Protein AF-A0A438F1N1-F1 (afdb_monomer_lite)

pLDDT: mean 76.41, std 19.29, range [28.38, 96.69]

InterPro domains:
  IPR002737 MEMO1 family [PF01875] (20-111)
  IPR002737 MEMO1 family [PTHR11060] (16-110)
  IPR002737 MEMO1 family [cd07361] (16-113)

Sequence (118 aa):
MLTVEVVLMSCFILLSARKLAEELDGWLRASGLAKSPDVRGVIAPHAGYSYSGRAAAYAFGNIDPSSISRVFLLGPSHHYYTPKCALSRATVYKTPVGDLQIDLEGVPMLEALIFKIL

Radius of gyration: 14.92 Å; chains: 1; bounding box: 33×35×38 Å

Foldseek 3Di:
DAAEADPPPQPPPPDALVRVVVLLVVLLVVLVEDADCPPRYFYADHYHCVPGSNVRSVRCSRHDCPPPPDDHHADADPDDDDPAADDDPDQWDDDSNGIDGDDPVCVVVCVVPGGHHD

Secondary structure (DSSP, 8-state):
---EE----S--TT--HHHHHHHHHHHHHHH-PPPBTT----B---S-HHHHHHHHHHHHTTB-GGG-----EE---SS---SS------SEEEETTEEEEP-TTTHHHHTTS-----

Structure (mmCIF, N/CA/C/O backbone):
data_AF-A0A438F1N1-F1
#
_entry.id   AF-A0A438F1N1-F1
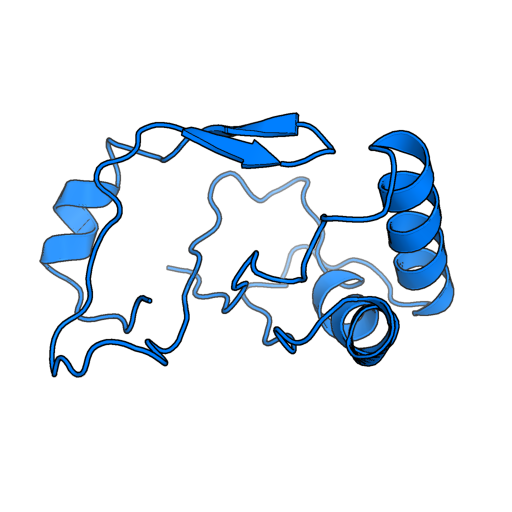#
loop_
_atom_site.group_PDB
_atom_site.id
_atom_site.type_symbol
_atom_site.label_atom_id
_atom_site.label_alt_id
_atom_site.label_comp_id
_atom_site.label_asym_id
_atom_site.label_entity_id
_atom_site.label_seq_id
_atom_site.pdbx_PDB_ins_code
_atom_site.Cartn_x
_atom_site.Cartn_y
_atom_site.Cartn_z
_atom_site.occupancy
_atom_site.B_iso_or_equiv
_atom_site.auth_seq_id
_atom_site.auth_comp_id
_atom_site.auth_asym_id
_atom_site.auth_atom_id
_atom_site.pdbx_PDB_model_num
ATOM 1 N N . MET A 1 1 ? -5.203 -6.347 13.706 1.00 38.84 1 MET A N 1
ATOM 2 C CA . MET A 1 1 ? -4.239 -5.293 14.078 1.00 38.84 1 MET A CA 1
ATOM 3 C C . MET A 1 1 ? -3.076 -5.362 13.112 1.00 38.84 1 MET A C 1
ATOM 5 O O . MET A 1 1 ? -2.227 -6.220 13.292 1.00 38.84 1 MET A O 1
ATOM 9 N N . LEU A 1 2 ? -3.124 -4.555 12.054 1.00 28.38 2 LEU A N 1
ATOM 10 C CA . LEU A 1 2 ? -2.039 -4.297 11.108 1.00 28.38 2 LEU A CA 1
ATOM 11 C C . LEU A 1 2 ? -2.281 -2.931 10.506 1.00 28.38 2 LEU A C 1
ATOM 13 O O . LEU A 1 2 ? -3.415 -2.620 10.169 1.00 28.38 2 LEU A O 1
ATOM 17 N N . THR A 1 3 ? -1.235 -2.139 10.395 1.00 33.16 3 THR A N 1
ATOM 18 C CA . THR A 1 3 ? -1.322 -0.738 10.022 1.00 33.16 3 THR A CA 1
ATOM 19 C C . THR A 1 3 ? -0.377 -0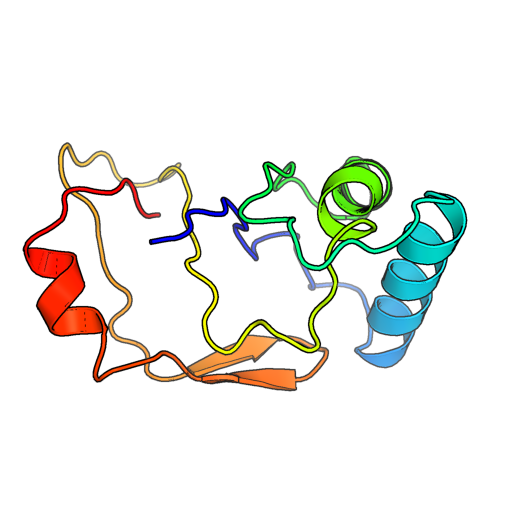.538 8.853 1.00 33.16 3 THR A C 1
ATOM 21 O O . THR A 1 3 ? 0.808 -0.841 8.986 1.00 33.16 3 THR A O 1
ATOM 24 N N . VAL A 1 4 ? -0.890 -0.087 7.708 1.00 33.09 4 VAL A N 1
ATOM 25 C CA . VAL A 1 4 ? -0.073 0.202 6.527 1.00 33.09 4 VAL A CA 1
ATOM 26 C C . VAL A 1 4 ? -0.469 1.570 6.002 1.00 33.09 4 VAL A C 1
ATOM 28 O O . VAL A 1 4 ? -1.632 1.811 5.686 1.00 33.09 4 VAL A O 1
ATOM 31 N N . GLU A 1 5 ? 0.495 2.480 5.907 1.00 30.11 5 GLU A N 1
ATOM 32 C CA . GLU A 1 5 ? 0.297 3.673 5.095 1.00 30.11 5 GLU A CA 1
ATOM 33 C C . GLU A 1 5 ? 0.354 3.269 3.618 1.00 30.11 5 GLU A C 1
ATOM 35 O O . GLU A 1 5 ? 1.430 2.989 3.092 1.00 30.11 5 GLU A O 1
ATOM 40 N N . VAL A 1 6 ? -0.795 3.216 2.937 1.00 37.56 6 VAL A N 1
ATOM 41 C CA . VAL A 1 6 ? -0.826 3.217 1.466 1.00 37.56 6 VAL A CA 1
ATOM 42 C C . VAL A 1 6 ? -1.816 4.271 1.012 1.00 37.56 6 VAL A C 1
ATOM 44 O O . VAL A 1 6 ? -2.954 3.988 0.675 1.00 37.56 6 VAL A O 1
ATOM 47 N N . VAL A 1 7 ? -1.400 5.529 0.968 1.00 38.66 7 VAL A N 1
ATOM 48 C CA . VAL A 1 7 ? -2.212 6.522 0.266 1.00 38.66 7 VAL A CA 1
ATOM 49 C C . VAL A 1 7 ? -2.132 6.204 -1.227 1.00 38.66 7 VAL A C 1
ATOM 51 O O . VAL A 1 7 ? -1.152 6.516 -1.903 1.00 38.66 7 VAL A O 1
ATOM 54 N N . LEU A 1 8 ? -3.181 5.560 -1.739 1.00 37.84 8 LEU A N 1
ATOM 55 C CA . LEU A 1 8 ? -3.510 5.446 -3.159 1.00 37.84 8 LEU A CA 1
ATOM 56 C C . LEU A 1 8 ? -3.863 6.842 -3.704 1.00 37.84 8 LEU A C 1
ATOM 58 O O . LEU A 1 8 ? -4.997 7.127 -4.066 1.00 37.84 8 LEU A O 1
ATOM 62 N N . MET A 1 9 ? -2.881 7.740 -3.740 1.00 41.38 9 MET A N 1
ATOM 63 C CA . MET A 1 9 ? -2.946 8.982 -4.511 1.00 41.38 9 MET A CA 1
ATOM 64 C C . MET A 1 9 ? -1.667 9.172 -5.334 1.00 41.38 9 MET A C 1
ATOM 66 O O . MET A 1 9 ? -1.259 10.286 -5.656 1.00 41.38 9 MET A O 1
ATOM 70 N N . SER A 1 10 ? -1.032 8.072 -5.740 1.00 47.94 10 SER A N 1
ATOM 71 C CA . SER A 1 10 ? -0.130 8.108 -6.884 1.00 47.94 10 SER A CA 1
ATOM 72 C C . SER A 1 10 ? -0.995 8.330 -8.124 1.00 47.94 10 SER A C 1
ATOM 74 O O . SER A 1 10 ? -1.651 7.415 -8.604 1.00 47.94 10 SER A O 1
ATOM 76 N N . CYS A 1 11 ? -1.050 9.582 -8.580 1.00 42.47 11 CYS A N 1
ATOM 77 C CA . CYS A 1 11 ? -1.733 10.057 -9.782 1.00 42.47 11 CYS A CA 1
ATOM 78 C C . CYS A 1 11 ? -1.768 8.996 -10.909 1.00 42.47 11 CYS A C 1
ATOM 80 O O . CYS A 1 11 ? -0.799 8.823 -11.644 1.00 42.47 11 CYS A O 1
ATOM 82 N N . PHE A 1 12 ? -2.900 8.295 -11.050 1.00 51.44 12 PHE A N 1
ATOM 83 C CA . PHE A 1 12 ? -3.146 7.283 -12.090 1.00 51.44 12 PHE A CA 1
ATOM 84 C C . PHE A 1 12 ? -3.316 7.878 -13.497 1.00 51.44 12 PHE A C 1
ATOM 86 O O . PHE A 1 12 ? -3.511 7.147 -14.464 1.00 51.44 12 PHE A O 1
ATOM 93 N N . ILE A 1 13 ? -3.290 9.208 -13.614 1.00 50.03 13 ILE A N 1
ATOM 94 C CA . ILE A 1 13 ? -4.016 9.968 -14.642 1.00 50.03 13 ILE A CA 1
ATOM 95 C C . ILE A 1 13 ? -3.504 9.728 -16.077 1.00 50.03 13 ILE A C 1
ATOM 97 O O . ILE A 1 13 ? -4.187 10.092 -17.027 1.00 50.03 13 ILE A O 1
ATOM 101 N N . LEU A 1 14 ? -2.357 9.070 -16.277 1.00 50.50 14 LEU A N 1
ATOM 102 C CA . LEU A 1 14 ? -1.751 8.922 -17.609 1.00 50.50 14 LEU A CA 1
ATOM 103 C C . LEU A 1 14 ? -1.516 7.479 -18.079 1.00 50.50 14 LEU A C 1
ATOM 105 O O . LEU A 1 14 ? -0.970 7.291 -19.167 1.00 50.50 14 LEU A O 1
ATOM 109 N N . LEU A 1 15 ? -1.893 6.456 -17.306 1.00 59.44 15 LEU A N 1
ATOM 110 C CA . LEU A 1 15 ? -1.559 5.065 -17.636 1.00 59.44 15 LEU A CA 1
ATOM 111 C C . LEU A 1 15 ? -2.810 4.195 -17.753 1.00 59.44 15 LEU A C 1
ATOM 113 O O . LEU A 1 15 ? -3.701 4.233 -16.909 1.00 59.44 15 LEU A O 1
ATOM 117 N N . SER A 1 16 ? -2.862 3.378 -18.808 1.00 83.12 16 SER A N 1
ATOM 118 C CA . SER A 1 16 ? -3.873 2.330 -18.926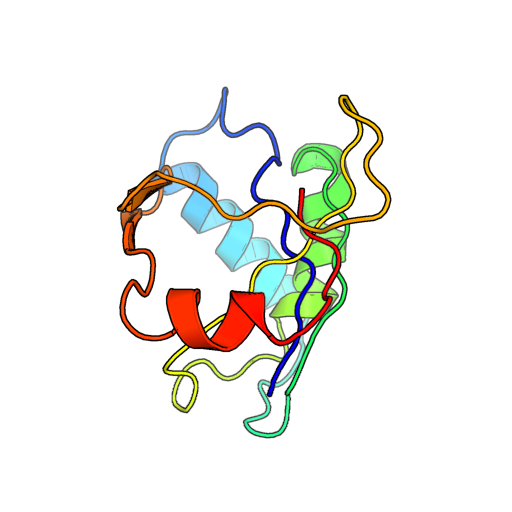 1.00 83.12 16 SER A CA 1
ATOM 119 C C . SER A 1 16 ? -3.683 1.289 -17.820 1.00 83.12 16 SER A C 1
ATOM 121 O O . SER A 1 16 ? -2.559 1.039 -17.383 1.00 83.12 16 SER A O 1
ATOM 123 N N . ALA A 1 17 ? -4.776 0.638 -17.412 1.00 84.69 17 ALA A N 1
ATOM 124 C CA . ALA A 1 17 ? -4.780 -0.450 -16.428 1.00 84.69 17 ALA A CA 1
ATOM 125 C C . ALA A 1 17 ? -3.658 -1.474 -16.660 1.00 84.69 17 ALA A C 1
ATOM 127 O O . ALA A 1 17 ? -2.916 -1.833 -15.750 1.00 84.69 17 ALA A O 1
ATOM 128 N N . ARG A 1 18 ? -3.504 -1.890 -17.922 1.00 88.75 18 ARG A N 1
ATOM 129 C CA . ARG A 1 18 ? -2.486 -2.845 -18.356 1.00 88.75 18 ARG A CA 1
ATOM 130 C C . ARG A 1 18 ? -1.069 -2.324 -18.138 1.00 88.75 18 ARG A C 1
ATOM 132 O O . ARG A 1 18 ? -0.253 -3.030 -17.561 1.00 88.75 18 ARG A O 1
ATOM 139 N N . LYS A 1 19 ? -0.782 -1.101 -18.590 1.00 89.00 19 LYS A N 1
ATOM 140 C CA . LYS A 1 19 ? 0.560 -0.522 -18.470 1.00 89.00 19 LYS A CA 1
ATOM 141 C C . LYS A 1 19 ? 0.945 -0.331 -17.005 1.00 89.00 19 LYS A C 1
ATOM 143 O O . LYS A 1 19 ? 2.074 -0.615 -16.628 1.00 89.00 19 LYS A O 1
ATOM 148 N N . LEU A 1 20 ? -0.010 0.100 -16.182 1.00 87.50 20 LEU A N 1
ATOM 149 C CA . LEU A 1 20 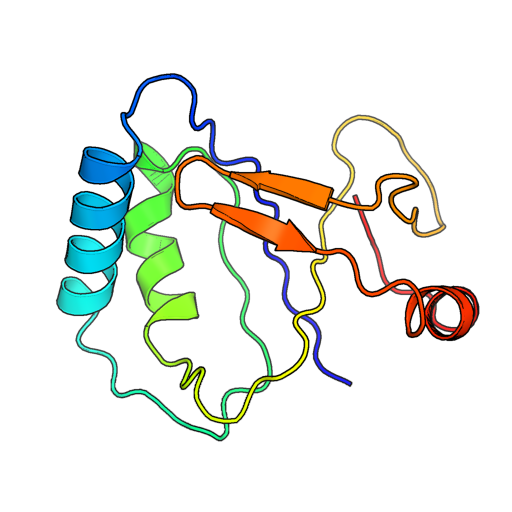? 0.199 0.206 -14.746 1.00 87.50 20 LEU A CA 1
ATOM 150 C C . LEU A 1 20 ? 0.536 -1.157 -14.123 1.00 87.50 20 LEU A C 1
ATOM 152 O O . LEU A 1 20 ? 1.504 -1.251 -13.377 1.00 87.50 20 LEU A O 1
ATOM 156 N N . ALA A 1 21 ? -0.224 -2.209 -14.441 1.00 89.69 21 ALA A N 1
ATOM 157 C CA . ALA A 1 21 ? 0.055 -3.553 -13.934 1.00 89.69 21 ALA A CA 1
ATOM 158 C C . ALA A 1 21 ? 1.456 -4.042 -14.348 1.00 89.69 21 ALA A C 1
ATOM 160 O O . ALA A 1 21 ? 2.206 -4.528 -13.507 1.00 89.69 21 ALA A O 1
ATOM 161 N N . GLU A 1 22 ? 1.839 -3.839 -15.614 1.00 92.44 22 GLU A N 1
ATOM 162 C CA . GLU A 1 22 ? 3.167 -4.194 -16.134 1.00 92.44 22 GLU A CA 1
ATOM 163 C C . GLU A 1 22 ? 4.303 -3.455 -15.397 1.00 92.44 22 GLU A C 1
ATOM 165 O O . GLU A 1 22 ? 5.323 -4.066 -15.061 1.00 92.44 22 GLU A O 1
ATOM 170 N N . GLU A 1 23 ? 4.131 -2.159 -15.110 1.00 92.50 23 GLU A N 1
ATOM 171 C CA . GLU A 1 23 ? 5.102 -1.353 -14.359 1.00 92.50 23 GLU A CA 1
ATOM 172 C C . GLU A 1 23 ? 5.231 -1.810 -12.899 1.00 92.50 23 GLU A C 1
ATOM 174 O O . GLU A 1 23 ? 6.352 -2.027 -12.427 1.00 92.50 23 GLU A O 1
ATOM 179 N N . LEU A 1 24 ? 4.105 -2.012 -12.204 1.00 91.44 24 LEU A N 1
ATOM 180 C CA . LEU A 1 24 ? 4.082 -2.482 -10.815 1.00 91.44 24 LEU A CA 1
ATOM 181 C C . LEU A 1 24 ? 4.755 -3.852 -10.684 1.00 91.44 24 LEU A C 1
ATOM 183 O O . LEU A 1 24 ? 5.648 -4.029 -9.854 1.00 91.44 24 LEU A O 1
ATOM 187 N N . ASP A 1 25 ? 4.389 -4.792 -11.551 1.00 93.44 25 ASP A N 1
ATOM 188 C CA . ASP A 1 25 ? 4.996 -6.119 -11.616 1.00 93.44 25 ASP A CA 1
ATOM 189 C C . ASP A 1 25 ? 6.502 -6.048 -11.896 1.00 93.44 25 ASP A C 1
ATOM 191 O O . ASP A 1 25 ? 7.296 -6.794 -11.315 1.00 93.44 25 ASP A O 1
ATOM 195 N N . GLY A 1 26 ? 6.911 -5.144 -12.790 1.00 95.50 26 GLY A N 1
ATOM 196 C CA . GLY A 1 26 ? 8.313 -4.888 -13.097 1.00 95.50 26 GLY A CA 1
ATOM 197 C C . GLY A 1 26 ? 9.095 -4.413 -11.875 1.00 95.50 26 GLY A C 1
ATOM 198 O O . GLY A 1 26 ? 10.166 -4.952 -11.590 1.00 95.50 26 GLY A O 1
ATOM 199 N N . TRP A 1 27 ? 8.562 -3.447 -11.125 1.00 95.94 27 TRP A N 1
ATOM 200 C CA . TRP A 1 27 ? 9.220 -2.929 -9.922 1.00 95.94 27 TRP A CA 1
ATOM 201 C C . TRP A 1 27 ? 9.241 -3.949 -8.783 1.00 95.94 27 TRP A C 1
ATOM 203 O O . TRP A 1 27 ? 10.273 -4.092 -8.129 1.00 95.94 27 TRP A O 1
ATOM 213 N N . LEU A 1 28 ? 8.158 -4.706 -8.581 1.00 94.81 28 LEU A N 1
ATOM 214 C CA . LEU A 1 28 ? 8.106 -5.769 -7.573 1.00 94.81 28 LEU A CA 1
ATOM 215 C C . LEU A 1 28 ? 9.146 -6.856 -7.860 1.00 94.81 28 LEU A C 1
ATOM 217 O O . LEU A 1 28 ? 9.885 -7.238 -6.955 1.00 94.81 28 LEU A O 1
ATOM 221 N N . ARG A 1 29 ? 9.282 -7.295 -9.119 1.00 95.69 29 ARG A N 1
ATOM 222 C CA . ARG A 1 29 ? 10.344 -8.238 -9.515 1.00 95.69 29 ARG A CA 1
ATOM 223 C C . ARG A 1 29 ? 11.739 -7.650 -9.319 1.00 95.69 29 ARG A C 1
ATOM 225 O O . ARG A 1 29 ? 12.616 -8.335 -8.802 1.00 95.69 29 ARG A O 1
ATOM 232 N N . ALA A 1 30 ? 11.939 -6.391 -9.704 1.00 96.69 30 ALA A N 1
ATOM 233 C CA . ALA A 1 30 ? 13.228 -5.715 -9.573 1.00 96.69 30 ALA A CA 1
ATOM 234 C C . ALA A 1 30 ? 13.660 -5.508 -8.112 1.00 96.69 30 ALA A C 1
ATOM 236 O O . ALA A 1 30 ? 14.856 -5.403 -7.856 1.00 96.69 30 ALA A O 1
ATOM 237 N N . SER A 1 31 ? 12.718 -5.482 -7.158 1.00 95.81 31 SER A N 1
ATOM 238 C CA . SER A 1 31 ? 13.047 -5.411 -5.728 1.00 95.81 31 SER A CA 1
ATOM 239 C C . SER A 1 31 ? 13.866 -6.618 -5.248 1.00 95.81 31 SER A C 1
ATOM 241 O O . SER A 1 31 ? 14.651 -6.486 -4.312 1.00 95.81 31 SER A O 1
ATOM 243 N N . GLY A 1 32 ? 13.696 -7.786 -5.888 1.00 95.00 32 GLY A N 1
ATOM 244 C CA . GLY A 1 32 ? 14.392 -9.026 -5.536 1.00 95.00 32 GLY A CA 1
ATOM 245 C C . GLY A 1 32 ? 14.050 -9.576 -4.146 1.00 95.00 32 GLY A C 1
ATOM 246 O O . GLY A 1 32 ? 14.751 -10.458 -3.656 1.00 95.00 32 GLY A O 1
ATOM 247 N N . LEU A 1 33 ? 13.007 -9.055 -3.493 1.00 94.12 33 LEU A N 1
ATOM 248 C CA . LEU A 1 33 ? 12.633 -9.457 -2.143 1.00 94.12 33 LEU A CA 1
ATOM 249 C C . LEU A 1 33 ? 11.876 -10.786 -2.149 1.00 94.12 33 LEU A C 1
ATOM 251 O O . LEU A 1 33 ? 10.989 -11.022 -2.970 1.00 94.12 33 LEU A O 1
ATOM 255 N N . ALA A 1 34 ? 12.210 -11.646 -1.189 1.00 93.00 34 ALA A N 1
ATOM 256 C CA . ALA A 1 34 ? 11.403 -12.817 -0.888 1.00 93.00 34 ALA A CA 1
ATOM 257 C C . ALA A 1 34 ? 10.144 -12.388 -0.126 1.00 93.00 34 ALA A C 1
ATOM 259 O O . ALA A 1 34 ? 10.208 -11.569 0.794 1.00 93.00 34 ALA A O 1
ATOM 260 N N . LYS A 1 35 ? 9.003 -12.969 -0.500 1.00 91.62 35 LYS A N 1
ATOM 261 C CA . LYS A 1 35 ? 7.747 -12.777 0.226 1.00 91.62 35 LYS A CA 1
ATOM 262 C C . LYS A 1 35 ? 7.801 -13.513 1.561 1.00 91.62 35 LYS A C 1
ATOM 264 O O . LYS A 1 35 ? 8.309 -14.631 1.625 1.00 91.62 35 LYS A O 1
ATOM 269 N N . SER A 1 36 ? 7.260 -12.894 2.603 1.00 89.88 36 SER A N 1
ATOM 270 C CA . SER A 1 36 ? 7.140 -13.482 3.931 1.00 89.88 36 SER A CA 1
ATOM 271 C C . SER A 1 36 ? 5.701 -13.354 4.449 1.00 89.88 36 SER A C 1
ATOM 273 O O . SER A 1 36 ? 5.120 -12.265 4.374 1.00 89.88 36 SER A O 1
ATOM 275 N N . PRO A 1 37 ? 5.128 -14.436 5.012 1.00 89.00 37 PRO A N 1
ATOM 276 C CA . PRO A 1 37 ? 3.811 -14.407 5.650 1.00 89.00 37 PRO A CA 1
ATOM 277 C C . PRO A 1 37 ? 3.819 -13.647 6.985 1.00 89.00 37 PRO A C 1
ATOM 279 O O . PRO A 1 37 ? 2.756 -13.314 7.511 1.00 89.00 37 PRO A O 1
ATOM 282 N N . ASP A 1 38 ? 5.003 -13.350 7.527 1.00 89.44 38 ASP A N 1
ATOM 283 C CA . ASP A 1 38 ? 5.166 -12.623 8.784 1.00 89.44 38 ASP A CA 1
ATOM 284 C C . ASP A 1 38 ? 5.095 -11.106 8.589 1.00 89.44 38 ASP A C 1
ATOM 286 O O . ASP A 1 38 ? 5.081 -10.354 9.568 1.00 89.44 38 ASP A O 1
ATOM 290 N N . VAL A 1 39 ? 5.044 -10.620 7.341 1.00 89.31 39 VAL A N 1
ATOM 291 C CA . VAL A 1 39 ? 4.943 -9.183 7.086 1.00 89.31 39 VAL A CA 1
ATOM 292 C C . VAL A 1 39 ? 3.576 -8.692 7.516 1.00 89.31 39 VAL A C 1
ATOM 294 O O . VAL A 1 39 ? 2.529 -8.995 6.949 1.00 89.31 39 VAL A O 1
ATOM 297 N N . ARG A 1 40 ? 3.628 -7.898 8.575 1.00 86.94 40 ARG A N 1
ATOM 298 C CA . ARG A 1 40 ? 2.470 -7.377 9.270 1.00 86.94 40 ARG A CA 1
ATOM 299 C C . ARG A 1 40 ? 2.154 -5.931 8.868 1.00 86.94 40 ARG A C 1
ATOM 301 O O . ARG A 1 40 ? 1.002 -5.517 8.862 1.00 86.94 40 ARG A O 1
ATOM 308 N N . GLY A 1 41 ? 3.147 -5.156 8.468 1.00 85.56 41 GLY A N 1
ATOM 309 C CA . GLY A 1 41 ? 2.913 -3.803 7.991 1.00 85.56 41 GLY A CA 1
ATOM 310 C C . GLY A 1 41 ? 4.084 -3.287 7.186 1.00 85.56 41 GLY A C 1
ATOM 311 O O . GLY A 1 41 ? 5.197 -3.797 7.311 1.00 85.56 41 GLY A O 1
ATOM 312 N N . VAL A 1 42 ? 3.817 -2.284 6.356 1.00 87.25 42 VAL A N 1
ATOM 313 C CA . VAL A 1 42 ? 4.831 -1.629 5.533 1.00 87.25 42 VAL A CA 1
ATOM 314 C C . VAL A 1 42 ? 4.611 -0.119 5.553 1.00 87.25 42 VAL A C 1
ATOM 316 O O . VAL A 1 42 ? 3.515 0.362 5.841 1.00 87.25 42 VAL A O 1
ATOM 319 N N . ILE A 1 43 ? 5.669 0.633 5.275 1.00 86.19 43 ILE A N 1
ATOM 320 C CA . ILE A 1 43 ? 5.616 2.086 5.105 1.00 86.19 43 ILE A CA 1
ATOM 321 C C . ILE A 1 43 ? 6.123 2.361 3.699 1.00 86.19 43 ILE A C 1
ATOM 323 O O . ILE A 1 43 ? 7.207 1.902 3.335 1.00 86.19 43 ILE A O 1
ATOM 327 N N . ALA A 1 44 ? 5.332 3.078 2.907 1.00 85.94 44 ALA A N 1
ATOM 328 C CA . ALA A 1 44 ? 5.644 3.353 1.515 1.00 85.94 44 ALA A CA 1
ATOM 329 C C . ALA A 1 44 ? 5.441 4.841 1.18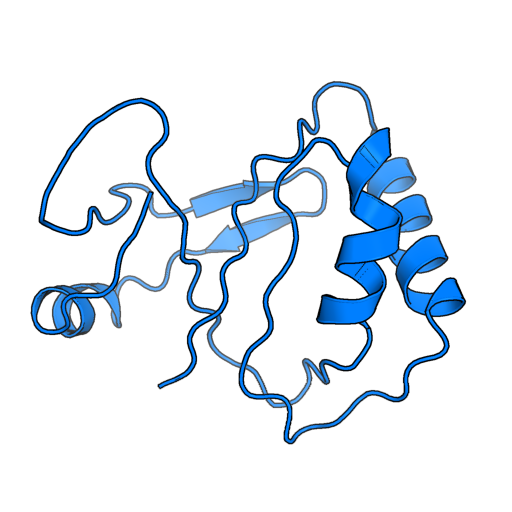4 1.00 85.94 44 ALA A C 1
ATOM 331 O O . ALA A 1 44 ? 4.543 5.483 1.728 1.00 85.94 44 ALA A O 1
ATOM 332 N N . PRO A 1 45 ? 6.250 5.405 0.272 1.00 86.75 45 PRO A N 1
ATOM 333 C CA . PRO A 1 45 ? 6.053 6.765 -0.214 1.00 86.75 45 PRO A CA 1
ATOM 334 C C . PRO A 1 45 ? 4.768 6.891 -1.048 1.00 86.75 45 PRO A C 1
ATOM 336 O O . PRO A 1 45 ? 4.438 6.005 -1.833 1.00 86.75 45 PRO A O 1
ATOM 339 N N . HIS A 1 46 ? 4.100 8.043 -0.955 1.00 84.00 46 HIS A N 1
ATOM 340 C CA . HIS A 1 46 ? 2.820 8.337 -1.621 1.00 84.00 46 HIS A CA 1
ATOM 341 C C . HIS A 1 46 ? 2.913 9.373 -2.754 1.00 84.00 46 HIS A C 1
ATOM 343 O O . HIS A 1 46 ? 1.896 9.872 -3.231 1.00 84.00 46 HIS A O 1
ATOM 349 N N . ALA A 1 47 ? 4.124 9.714 -3.211 1.00 84.62 47 ALA A N 1
ATOM 350 C CA . ALA A 1 47 ? 4.293 10.559 -4.395 1.00 84.62 47 ALA A CA 1
ATOM 351 C C . ALA A 1 47 ? 3.800 9.847 -5.679 1.00 84.62 47 ALA A C 1
ATOM 353 O O . ALA A 1 47 ? 3.444 8.664 -5.668 1.00 84.62 47 ALA A O 1
ATOM 354 N N . GLY A 1 48 ? 3.785 10.557 -6.811 1.00 83.81 48 GLY A N 1
ATOM 355 C CA . GLY A 1 48 ? 3.466 9.955 -8.111 1.00 83.81 48 GLY A CA 1
ATOM 356 C C . GLY A 1 48 ? 4.440 8.829 -8.490 1.00 83.81 48 GLY A C 1
ATOM 357 O O . GLY A 1 48 ? 5.641 8.940 -8.232 1.00 83.81 48 GLY A O 1
ATOM 358 N N . TYR A 1 49 ? 3.944 7.768 -9.140 1.00 85.62 49 TYR A N 1
ATOM 359 C CA . TYR A 1 49 ? 4.721 6.543 -9.387 1.00 85.62 49 TYR A CA 1
ATOM 360 C C . TYR A 1 49 ? 6.017 6.746 -10.178 1.00 85.62 49 TYR A C 1
ATOM 362 O O . TYR A 1 49 ? 6.993 6.047 -9.913 1.00 85.62 49 TYR A O 1
ATOM 370 N N . SER A 1 50 ? 6.078 7.740 -11.068 1.00 88.44 50 SER A N 1
ATOM 371 C CA . SER A 1 50 ? 7.315 8.105 -11.774 1.00 88.44 50 SER A CA 1
ATOM 372 C C . SER A 1 50 ? 8.474 8.447 -10.829 1.00 88.44 50 SER A C 1
ATOM 374 O O . SER A 1 50 ? 9.631 8.279 -11.202 1.00 88.44 50 SER A O 1
ATOM 376 N N . TYR A 1 51 ? 8.169 8.915 -9.615 1.00 88.25 51 TYR A N 1
ATOM 377 C CA . TYR A 1 51 ? 9.150 9.296 -8.599 1.00 88.25 51 TYR A CA 1
ATOM 378 C C . TYR A 1 51 ? 9.319 8.219 -7.525 1.00 88.25 51 TYR A C 1
ATOM 380 O O . TYR A 1 51 ? 10.438 7.905 -7.131 1.00 88.25 51 TYR A O 1
ATOM 388 N N . SER A 1 52 ? 8.213 7.651 -7.040 1.00 89.94 52 SER A N 1
ATOM 389 C CA . SER A 1 52 ? 8.196 6.803 -5.840 1.00 89.94 52 SER A CA 1
ATOM 390 C C . SER A 1 52 ? 7.933 5.321 -6.101 1.00 89.94 52 SER A C 1
ATOM 392 O O . SER A 1 52 ? 8.160 4.518 -5.199 1.00 89.94 52 SER A O 1
ATOM 394 N N . GLY A 1 53 ? 7.489 4.925 -7.300 1.00 91.12 53 GLY A N 1
ATOM 395 C CA . GLY A 1 53 ? 7.004 3.564 -7.574 1.00 91.12 53 GLY A CA 1
ATOM 396 C C . GLY A 1 53 ? 8.049 2.482 -7.298 1.00 91.12 53 GLY A C 1
ATOM 397 O O . GLY A 1 53 ? 7.768 1.487 -6.633 1.00 91.12 53 GLY A O 1
ATOM 398 N N . ARG A 1 54 ? 9.299 2.727 -7.708 1.00 94.38 54 ARG A N 1
ATOM 399 C CA . ARG A 1 54 ? 10.424 1.813 -7.445 1.00 94.38 54 ARG A CA 1
ATOM 400 C C . ARG A 1 54 ? 10.754 1.693 -5.959 1.00 94.38 54 ARG A C 1
ATOM 402 O O . ARG A 1 54 ? 11.052 0.601 -5.495 1.00 94.38 54 ARG A O 1
ATOM 409 N N . ALA A 1 55 ? 10.694 2.797 -5.214 1.00 94.50 55 ALA A N 1
ATOM 410 C CA . ALA A 1 55 ? 10.944 2.787 -3.775 1.00 94.50 55 ALA A CA 1
ATOM 411 C C . ALA A 1 55 ? 9.812 2.070 -3.021 1.00 94.50 55 ALA A C 1
ATOM 413 O O . ALA A 1 55 ? 10.079 1.235 -2.162 1.00 94.50 55 ALA A O 1
ATOM 414 N N . ALA A 1 56 ? 8.555 2.323 -3.397 1.00 92.19 56 ALA A N 1
ATOM 415 C CA . ALA A 1 56 ? 7.396 1.627 -2.845 1.00 92.19 56 ALA A CA 1
ATOM 416 C C . ALA A 1 56 ? 7.460 0.108 -3.082 1.00 92.19 56 ALA A C 1
ATOM 418 O O . ALA A 1 56 ? 7.048 -0.662 -2.219 1.00 92.19 56 ALA A O 1
ATOM 419 N N . ALA A 1 57 ? 8.037 -0.351 -4.197 1.00 95.19 57 ALA A N 1
ATOM 420 C CA . ALA A 1 57 ? 8.191 -1.780 -4.465 1.00 95.19 57 ALA A CA 1
ATOM 421 C C . ALA A 1 57 ? 9.063 -2.518 -3.432 1.00 95.19 57 ALA A C 1
ATOM 423 O O . ALA A 1 57 ? 8.813 -3.691 -3.177 1.00 95.19 57 ALA A O 1
ATOM 424 N N . TYR A 1 58 ? 10.024 -1.851 -2.782 1.00 94.62 58 TYR A N 1
ATOM 425 C CA . TYR A 1 58 ? 10.779 -2.451 -1.672 1.00 94.62 58 TYR A CA 1
ATOM 426 C C . TYR A 1 58 ? 9.948 -2.601 -0.393 1.00 94.62 58 TYR A C 1
ATOM 428 O O . TYR A 1 58 ? 10.251 -3.455 0.435 1.00 94.62 58 TYR A O 1
ATOM 436 N N . ALA A 1 59 ? 8.897 -1.797 -0.231 1.00 91.50 59 ALA A N 1
ATOM 437 C CA . ALA A 1 59 ? 7.951 -1.958 0.863 1.00 91.50 59 ALA A CA 1
ATOM 438 C C . ALA A 1 59 ? 6.998 -3.125 0.573 1.00 91.50 59 ALA A C 1
ATOM 440 O O . ALA A 1 59 ? 6.857 -4.013 1.397 1.00 91.50 59 ALA A O 1
ATOM 441 N N . PHE A 1 60 ? 6.382 -3.167 -0.612 1.00 92.06 60 PHE A N 1
ATOM 442 C CA . PHE A 1 60 ? 5.368 -4.182 -0.937 1.00 92.06 60 PHE A CA 1
ATOM 443 C C . PHE A 1 60 ? 5.935 -5.535 -1.388 1.00 92.06 60 PHE A C 1
ATOM 445 O O . PHE A 1 60 ? 5.244 -6.547 -1.289 1.00 92.06 60 PHE A O 1
ATOM 452 N N . GLY A 1 61 ? 7.171 -5.582 -1.889 1.00 93.56 61 GLY A N 1
ATOM 453 C CA . GLY A 1 61 ? 7.764 -6.782 -2.491 1.00 93.56 61 GLY A CA 1
ATOM 454 C C . GLY A 1 61 ? 7.937 -7.959 -1.531 1.00 93.56 61 GLY A C 1
ATOM 455 O O . GLY A 1 61 ? 7.931 -9.106 -1.971 1.00 93.56 61 GLY A O 1
ATOM 456 N N . ASN A 1 62 ? 8.039 -7.695 -0.226 1.00 90.88 62 ASN A N 1
ATOM 457 C CA . ASN A 1 62 ? 8.166 -8.730 0.801 1.00 90.88 62 ASN A CA 1
ATOM 458 C C . ASN A 1 62 ? 6.817 -9.241 1.339 1.00 90.88 62 ASN A C 1
ATOM 460 O O . ASN A 1 62 ? 6.810 -10.158 2.157 1.00 90.88 62 ASN A O 1
ATOM 464 N N . ILE A 1 63 ? 5.684 -8.686 0.901 1.00 90.69 63 ILE A N 1
ATOM 465 C CA . ILE A 1 63 ? 4.365 -9.092 1.391 1.00 90.69 63 ILE A CA 1
ATOM 466 C C . ILE A 1 63 ? 3.932 -10.389 0.706 1.00 90.69 63 ILE A C 1
ATOM 468 O O . ILE A 1 63 ? 3.861 -10.468 -0.525 1.00 90.69 63 ILE A O 1
ATOM 472 N N . ASP A 1 64 ? 3.571 -11.392 1.505 1.00 90.25 64 ASP A N 1
ATOM 473 C CA . ASP A 1 64 ? 2.790 -12.533 1.035 1.00 90.25 64 ASP A CA 1
ATOM 474 C C . ASP A 1 64 ? 1.282 -12.246 1.180 1.00 90.25 64 ASP A C 1
ATOM 476 O O . ASP A 1 64 ? 0.777 -12.164 2.300 1.00 90.25 64 ASP A O 1
ATOM 480 N N . PRO A 1 65 ? 0.533 -12.086 0.074 1.00 86.44 65 PRO A N 1
ATOM 481 C CA . PRO A 1 65 ? -0.894 -11.795 0.141 1.00 86.44 65 PRO A CA 1
ATOM 482 C C . PRO A 1 65 ? -1.753 -13.013 0.512 1.00 86.44 65 PRO A C 1
ATOM 484 O O . PRO A 1 65 ? -2.931 -12.834 0.808 1.00 86.44 65 PRO A O 1
ATOM 487 N N . SER A 1 66 ? -1.216 -14.239 0.488 1.00 89.19 66 SER A N 1
ATOM 488 C CA . SER A 1 66 ? -2.012 -15.470 0.640 1.00 89.19 66 SER A CA 1
ATOM 489 C C . SER A 1 66 ? -2.732 -15.586 1.989 1.00 89.19 66 SER A C 1
ATOM 491 O O . SER A 1 66 ? -3.802 -16.190 2.067 1.00 89.19 66 SER A O 1
ATOM 493 N N . SER A 1 67 ? -2.179 -14.978 3.040 1.00 81.94 67 SER A N 1
ATOM 494 C CA . SER A 1 67 ? -2.729 -14.984 4.399 1.00 81.94 67 SER A CA 1
ATOM 495 C C . SER A 1 67 ? -3.446 -13.680 4.781 1.00 81.94 67 SER A C 1
ATOM 497 O O . SER A 1 67 ? -3.963 -13.564 5.896 1.00 81.94 67 SER A O 1
ATOM 499 N N . ILE A 1 68 ? -3.497 -12.691 3.881 1.00 85.75 68 ILE A N 1
ATOM 500 C CA . ILE A 1 68 ? -4.026 -11.353 4.167 1.00 85.75 68 ILE A CA 1
ATOM 501 C C . ILE A 1 68 ? -5.467 -11.244 3.671 1.00 85.75 68 ILE A C 1
ATOM 503 O O . ILE A 1 68 ? -5.731 -11.157 2.477 1.00 85.75 68 ILE A O 1
ATOM 507 N N . SER A 1 69 ? -6.409 -11.176 4.610 1.00 87.25 69 SER A N 1
ATOM 508 C CA . SER A 1 69 ? -7.834 -10.969 4.318 1.00 87.25 69 SER A CA 1
ATOM 509 C C . SER A 1 69 ? -8.278 -9.507 4.400 1.00 87.25 69 SER A C 1
ATOM 511 O O . SER A 1 69 ? -9.330 -9.150 3.874 1.00 87.25 69 SER A O 1
ATOM 513 N N . ARG A 1 70 ? -7.502 -8.651 5.078 1.00 85.25 70 ARG A N 1
ATOM 514 C CA . ARG A 1 70 ? -7.857 -7.252 5.339 1.00 85.25 70 ARG A CA 1
ATOM 515 C C . ARG A 1 70 ? -6.621 -6.366 5.369 1.00 85.25 70 ARG A C 1
ATOM 517 O O . ARG A 1 70 ? -5.660 -6.663 6.077 1.00 85.25 70 ARG A O 1
ATOM 524 N N . VAL A 1 71 ? -6.693 -5.248 4.653 1.00 83.88 71 VAL A N 1
ATOM 525 C CA . VAL A 1 71 ? -5.649 -4.219 4.608 1.00 83.88 71 VAL A CA 1
ATOM 526 C C . VAL A 1 71 ? -6.200 -2.936 5.215 1.00 83.88 71 VAL A C 1
ATOM 528 O O . VAL A 1 71 ? -7.274 -2.478 4.835 1.00 83.88 71 VAL A O 1
ATOM 531 N N . PHE A 1 72 ? -5.461 -2.358 6.159 1.00 84.62 72 PHE A N 1
ATOM 532 C CA . PHE A 1 72 ? -5.757 -1.032 6.693 1.00 84.62 72 PHE A CA 1
ATOM 533 C C . PHE A 1 72 ? -4.914 -0.009 5.951 1.00 84.62 72 PHE A C 1
ATOM 535 O O . PHE A 1 72 ? -3.706 -0.197 5.823 1.00 84.62 72 PHE A O 1
ATOM 542 N N . LEU A 1 73 ? -5.572 1.051 5.491 1.00 81.50 73 LEU A N 1
ATOM 543 C CA . LEU A 1 73 ? -4.995 2.102 4.672 1.00 81.50 73 LEU A CA 1
ATOM 544 C C . LEU A 1 73 ? -4.901 3.399 5.463 1.00 81.50 73 LEU A C 1
ATOM 546 O O . LEU A 1 73 ? -5.918 4.052 5.689 1.00 81.50 73 LEU A O 1
ATOM 550 N N . LEU A 1 74 ? -3.703 3.763 5.906 1.00 80.44 74 LEU A N 1
ATOM 551 C CA . LEU A 1 74 ? -3.489 4.999 6.651 1.00 80.44 74 LEU A CA 1
ATOM 552 C C . LEU A 1 74 ? -2.786 6.059 5.802 1.00 80.44 74 LEU A C 1
ATOM 554 O O . LEU A 1 74 ? -2.055 5.751 4.863 1.00 80.44 74 LEU A O 1
ATOM 558 N N . GLY A 1 75 ? -3.010 7.321 6.142 1.00 76.25 75 GLY A N 1
ATOM 559 C CA . GLY A 1 75 ? -2.410 8.449 5.446 1.00 76.25 75 GLY A CA 1
ATOM 560 C C . GLY A 1 75 ? -2.458 9.727 6.277 1.00 76.25 75 GLY A C 1
ATOM 561 O O . GLY A 1 75 ? -3.270 9.820 7.208 1.00 76.25 75 GLY A O 1
ATOM 562 N N . PRO A 1 76 ? -1.603 10.717 5.973 1.00 75.81 76 PRO A N 1
ATOM 563 C CA . PRO A 1 76 ? -1.725 12.074 6.488 1.00 75.81 76 PRO A CA 1
ATOM 564 C C . PRO A 1 76 ? -2.550 13.011 5.584 1.00 75.81 76 PRO A C 1
ATOM 566 O O . PRO A 1 76 ? -2.216 13.233 4.418 1.00 75.81 76 PRO A O 1
ATOM 569 N N . SER A 1 77 ? -3.554 13.677 6.168 1.00 78.69 77 SER A N 1
ATOM 570 C CA . SER A 1 77 ? -4.285 14.745 5.480 1.00 78.69 77 SER A CA 1
ATOM 571 C C . SER A 1 77 ? -3.362 15.901 5.109 1.00 78.69 77 SER A C 1
ATOM 573 O O . SER A 1 77 ? -2.834 16.580 5.992 1.00 78.69 77 SER A O 1
ATOM 575 N N . HIS A 1 78 ? -3.230 16.187 3.814 1.00 81.00 78 HIS A N 1
ATOM 576 C CA . HIS A 1 78 ? -2.496 17.368 3.329 1.00 81.00 78 HIS A CA 1
ATOM 577 C C . HIS A 1 78 ? -3.381 18.608 3.168 1.00 81.00 78 HIS A C 1
ATOM 579 O O . HIS A 1 78 ? -2.869 19.713 3.028 1.00 81.00 78 HIS A O 1
ATOM 585 N N . HIS A 1 79 ? -4.707 18.437 3.185 1.00 80.06 79 HIS A N 1
ATOM 586 C CA . HIS A 1 79 ? -5.660 19.509 2.872 1.00 80.06 79 HIS A CA 1
ATOM 587 C C . HIS A 1 79 ? -6.475 19.977 4.077 1.00 80.06 79 HIS A C 1
ATOM 589 O O . HIS A 1 79 ? -6.845 21.145 4.152 1.00 80.06 79 HIS A O 1
ATOM 595 N N . TYR A 1 80 ? -6.777 19.074 5.009 1.00 80.38 80 TYR A N 1
ATOM 596 C CA . TYR A 1 80 ? -7.653 19.358 6.141 1.00 80.38 80 TYR A CA 1
ATOM 597 C C . TYR A 1 80 ? -7.005 18.945 7.457 1.00 80.38 80 TYR A C 1
ATOM 599 O O . TYR A 1 80 ? -6.742 17.764 7.682 1.00 80.38 80 TYR A O 1
ATOM 607 N N . TYR A 1 81 ? -6.775 19.909 8.343 1.00 82.19 81 TYR A N 1
ATOM 608 C CA . TYR A 1 81 ? -6.242 19.621 9.667 1.00 82.19 81 TYR A CA 1
ATOM 609 C C . TYR A 1 81 ? -7.331 19.066 10.587 1.00 82.19 81 TYR A C 1
ATOM 611 O O . TYR A 1 81 ? -8.386 19.671 10.766 1.00 82.19 81 TYR A O 1
ATOM 619 N N . THR A 1 82 ? -7.042 17.939 11.227 1.00 78.31 82 THR A N 1
ATOM 620 C CA . THR A 1 82 ? -7.889 17.347 12.260 1.00 78.31 82 THR A CA 1
ATOM 621 C C . THR A 1 82 ? -7.014 16.604 13.271 1.00 78.31 82 THR A C 1
ATOM 623 O O . THR A 1 82 ? -6.084 15.905 12.870 1.00 78.31 82 THR A O 1
ATOM 626 N N . PRO A 1 83 ? -7.296 16.715 14.583 1.00 76.38 83 PRO A N 1
ATOM 627 C CA . PRO A 1 83 ? -6.644 15.886 15.597 1.00 76.38 83 PRO A CA 1
ATOM 628 C C . PRO A 1 83 ? -7.217 14.457 15.640 1.00 76.38 83 PRO A C 1
ATOM 630 O O . PRO A 1 83 ? -6.688 13.601 16.343 1.00 76.38 83 PRO A O 1
ATOM 633 N N . LYS A 1 84 ? -8.321 14.210 14.923 1.00 79.56 84 LYS A N 1
ATOM 634 C CA . LYS A 1 84 ? -8.996 12.917 14.778 1.00 79.56 84 LYS A CA 1
ATOM 635 C C . LYS A 1 84 ? -8.761 12.331 13.392 1.00 79.56 84 LYS A C 1
ATOM 637 O O . LYS A 1 84 ? -8.321 13.017 12.475 1.00 79.56 84 LYS A O 1
ATOM 642 N N . CYS A 1 85 ? -9.161 11.085 13.236 1.00 75.62 85 CYS A N 1
ATOM 643 C CA . CYS A 1 85 ? -9.065 10.321 12.004 1.00 75.62 85 CYS A CA 1
ATOM 644 C C . CYS A 1 85 ? -10.398 10.383 11.263 1.00 75.62 85 CYS A C 1
ATOM 646 O O . CYS A 1 85 ? -11.450 10.408 11.906 1.00 75.62 85 CYS A O 1
ATOM 648 N N . ALA A 1 86 ? -10.366 10.412 9.935 1.00 76.06 86 ALA A N 1
ATOM 649 C CA . ALA A 1 86 ? -11.577 10.371 9.125 1.00 76.06 86 ALA A CA 1
ATOM 650 C C . ALA A 1 86 ? -11.732 8.995 8.478 1.00 76.06 86 ALA A C 1
ATOM 652 O O . ALA A 1 86 ? -10.757 8.409 8.031 1.00 76.06 86 ALA A O 1
ATOM 653 N N . LEU A 1 87 ? -12.959 8.490 8.389 1.00 82.00 87 LEU A N 1
ATOM 654 C CA . LEU A 1 87 ? -13.260 7.287 7.619 1.00 82.00 87 LEU A CA 1
ATOM 655 C C . LEU A 1 87 ? -13.963 7.674 6.323 1.00 82.00 87 LEU A C 1
ATOM 657 O O . LEU A 1 87 ? -14.737 8.634 6.271 1.00 82.00 87 LEU A O 1
ATOM 661 N N . SER A 1 88 ? -13.679 6.923 5.262 1.00 78.69 88 SER A N 1
ATOM 662 C CA . SER A 1 88 ? -14.379 7.096 3.997 1.00 78.69 88 SER A CA 1
ATOM 663 C C . SER A 1 88 ? -15.851 6.742 4.153 1.00 78.69 88 SER A C 1
ATOM 665 O O . SER A 1 88 ? -16.194 5.736 4.766 1.00 78.69 88 SER A O 1
ATOM 667 N N . ARG A 1 89 ? -16.723 7.553 3.551 1.00 80.25 89 ARG A N 1
ATOM 668 C CA . ARG A 1 89 ? -18.153 7.234 3.407 1.00 80.25 89 ARG A CA 1
ATOM 669 C C . ARG A 1 89 ? -18.450 6.423 2.146 1.00 80.25 89 ARG A C 1
ATOM 671 O O . ARG A 1 89 ? -19.604 6.074 1.912 1.00 80.25 89 ARG A O 1
ATOM 678 N N . ALA A 1 90 ? -17.443 6.194 1.303 1.00 79.88 90 ALA A N 1
ATOM 679 C CA . ALA A 1 90 ? -17.587 5.335 0.142 1.00 79.88 90 ALA A CA 1
ATOM 680 C C . ALA A 1 90 ? -17.746 3.873 0.582 1.00 79.88 90 ALA A C 1
ATOM 682 O O . ALA A 1 90 ? -17.398 3.500 1.697 1.00 79.88 90 ALA A O 1
ATOM 683 N N . THR A 1 91 ? -18.249 3.040 -0.320 1.00 82.62 91 THR A N 1
ATOM 684 C CA . THR A 1 91 ? -18.254 1.579 -0.162 1.00 82.62 91 THR A CA 1
ATOM 685 C C . THR A 1 91 ? -17.217 0.910 -1.063 1.00 82.62 91 THR A C 1
ATOM 687 O O . THR A 1 91 ? -16.838 -0.233 -0.830 1.00 82.62 91 THR A O 1
ATOM 690 N N . VAL A 1 92 ? -16.726 1.635 -2.075 1.00 81.50 92 VAL A N 1
ATOM 691 C CA . VAL A 1 92 ? -15.789 1.145 -3.087 1.00 81.50 92 VAL A CA 1
ATOM 692 C C . VAL A 1 92 ? -14.774 2.232 -3.431 1.00 81.50 92 VAL A C 1
ATOM 694 O O . VAL A 1 92 ? -15.151 3.378 -3.685 1.00 81.50 92 VAL A O 1
ATOM 697 N N . TYR A 1 93 ? -13.501 1.854 -3.511 1.00 78.56 93 TYR A N 1
ATOM 698 C CA . TYR A 1 93 ? -12.446 2.636 -4.148 1.00 78.56 93 TYR A CA 1
ATOM 699 C C . TYR A 1 93 ? -12.146 2.077 -5.534 1.00 78.56 93 TYR A C 1
ATOM 701 O O . TYR A 1 93 ? -11.695 0.943 -5.671 1.00 78.56 93 TYR A O 1
ATOM 709 N N . LYS A 1 94 ? -12.366 2.883 -6.573 1.00 80.94 94 LYS A N 1
ATOM 710 C CA . LYS A 1 94 ? -12.008 2.500 -7.941 1.00 80.94 94 LYS A CA 1
ATOM 711 C C . LYS A 1 94 ? -10.509 2.649 -8.154 1.00 80.94 94 LYS A C 1
ATOM 713 O O . LYS A 1 94 ? -9.948 3.698 -7.839 1.00 80.94 94 LYS A O 1
ATOM 718 N N . THR A 1 95 ? -9.878 1.645 -8.749 1.00 82.88 95 THR A N 1
ATOM 719 C CA . THR A 1 95 ? -8.488 1.734 -9.217 1.00 82.88 95 THR A CA 1
ATOM 720 C C . THR A 1 95 ? -8.397 1.240 -10.660 1.00 82.88 95 THR A C 1
ATOM 722 O O . THR A 1 95 ? -9.253 0.467 -11.093 1.00 82.88 95 THR A O 1
ATOM 725 N N . PRO A 1 96 ? -7.365 1.629 -11.430 1.00 81.38 96 PRO A N 1
ATOM 726 C CA . PRO A 1 96 ? -7.222 1.135 -12.796 1.00 81.38 96 PRO A CA 1
ATOM 727 C C . PRO A 1 96 ? -7.056 -0.386 -12.885 1.00 81.38 96 PRO A C 1
ATOM 729 O O . PRO A 1 96 ? -7.401 -0.962 -13.907 1.00 81.38 96 PRO A O 1
ATOM 732 N N . VAL A 1 97 ? -6.547 -1.043 -11.838 1.00 79.94 97 VAL A N 1
ATOM 733 C CA . VAL A 1 97 ? -6.337 -2.504 -11.811 1.00 79.94 97 VAL A CA 1
ATOM 734 C C . VAL A 1 97 ? -7.513 -3.276 -11.205 1.00 79.94 97 VAL A C 1
ATOM 736 O O . VAL A 1 97 ? -7.484 -4.503 -11.179 1.00 79.94 97 VAL A O 1
ATOM 739 N N . GLY A 1 98 ? -8.554 -2.579 -10.744 1.00 82.25 98 GLY A N 1
ATOM 740 C CA . GLY A 1 98 ? -9.751 -3.182 -10.167 1.00 82.25 98 GLY A CA 1
ATOM 741 C C . GLY A 1 98 ? -10.350 -2.361 -9.030 1.00 82.25 98 GLY A C 1
ATOM 742 O O . GLY A 1 98 ? -9.713 -1.479 -8.454 1.00 82.25 98 GLY A O 1
ATOM 743 N N . ASP A 1 99 ? -11.594 -2.668 -8.693 1.00 83.75 99 ASP A N 1
ATOM 744 C CA . ASP A 1 99 ? -12.302 -2.010 -7.601 1.00 83.75 99 ASP A CA 1
ATOM 745 C C . ASP A 1 99 ? -11.945 -2.657 -6.255 1.00 83.75 99 ASP A C 1
ATOM 747 O O . ASP A 1 99 ? -11.949 -3.880 -6.113 1.00 83.75 99 ASP A O 1
ATOM 751 N N . LEU A 1 100 ? -11.666 -1.828 -5.249 1.00 81.38 100 LEU A N 1
ATOM 752 C CA . LEU A 1 100 ? -11.387 -2.242 -3.876 1.00 81.38 100 LEU A CA 1
ATOM 753 C C . LEU A 1 100 ? -12.621 -1.997 -3.009 1.00 81.38 100 LEU A C 1
ATOM 755 O O . LEU A 1 100 ? -13.067 -0.858 -2.857 1.00 81.38 100 LEU A O 1
ATOM 759 N N . GLN A 1 101 ? -13.172 -3.063 -2.435 1.00 85.81 101 GLN A N 1
ATOM 760 C CA . GLN A 1 101 ? -14.314 -2.976 -1.526 1.00 85.81 101 GLN A CA 1
ATOM 761 C C . GLN A 1 101 ? -13.859 -2.496 -0.146 1.00 85.81 101 GLN A C 1
ATOM 763 O O . GLN A 1 101 ? -12.861 -2.983 0.389 1.00 85.81 101 GLN A O 1
ATOM 768 N N . ILE A 1 102 ? -14.592 -1.548 0.433 1.00 83.25 102 ILE A N 1
ATOM 769 C CA . ILE A 1 102 ? -14.355 -1.096 1.804 1.00 83.25 102 ILE A CA 1
ATOM 770 C C . ILE A 1 102 ? -15.054 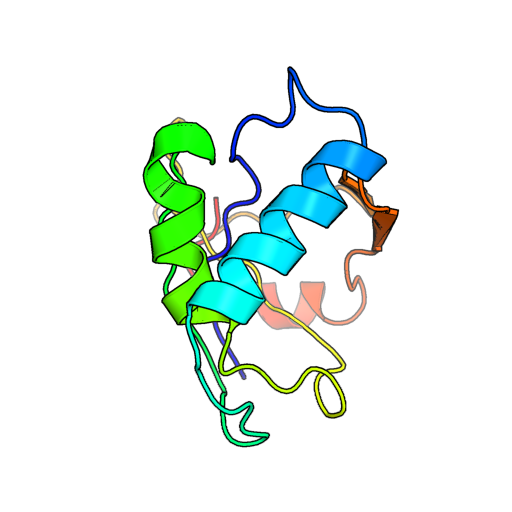-2.059 2.758 1.00 83.25 102 ILE A C 1
ATOM 772 O O . ILE A 1 102 ? -16.230 -2.377 2.602 1.00 83.25 102 ILE A O 1
ATOM 776 N N . ASP A 1 103 ? -14.317 -2.516 3.763 1.00 83.75 103 ASP A N 1
ATOM 777 C CA . ASP A 1 103 ? -14.830 -3.396 4.805 1.00 83.75 103 ASP A CA 1
ATOM 778 C C . ASP A 1 103 ? -15.756 -2.637 5.769 1.00 83.75 103 ASP A C 1
ATOM 780 O O . ASP A 1 103 ? -15.306 -1.990 6.713 1.00 83.75 103 ASP A O 1
ATOM 784 N N . LEU A 1 104 ? -17.065 -2.713 5.528 1.00 81.50 104 LEU A N 1
ATOM 785 C CA . LEU A 1 104 ? -18.071 -1.990 6.314 1.00 81.50 104 LEU A CA 1
ATOM 786 C C . LEU A 1 104 ? -18.302 -2.590 7.709 1.00 81.50 104 LEU A C 1
ATOM 788 O O . LEU A 1 104 ? -18.754 -1.880 8.602 1.00 81.50 104 LEU A O 1
ATOM 792 N N . GLU A 1 105 ? -17.977 -3.868 7.921 1.00 80.06 105 GLU A N 1
ATOM 793 C CA . GLU A 1 105 ? -18.137 -4.525 9.225 1.00 80.06 105 GLU A CA 1
ATOM 794 C C . GLU A 1 105 ? -17.034 -4.120 10.211 1.00 80.06 105 GLU A C 1
ATOM 796 O O . GLU A 1 105 ? -17.285 -3.988 11.409 1.00 80.06 105 GLU A O 1
ATOM 801 N N . GLY A 1 106 ? -15.809 -3.895 9.725 1.00 68.75 106 GLY A N 1
ATOM 802 C CA . GLY A 1 106 ? -14.684 -3.436 10.544 1.00 68.75 106 GLY A CA 1
ATOM 803 C C . GLY A 1 106 ? -14.692 -1.935 10.851 1.00 68.75 106 GLY A C 1
ATOM 804 O O . GLY A 1 106 ? -14.057 -1.515 11.819 1.00 68.75 106 GLY A O 1
ATOM 805 N N . VAL A 1 107 ? -15.420 -1.129 10.070 1.00 66.19 107 VAL A N 1
ATOM 806 C CA . VAL A 1 107 ? -15.500 0.340 10.210 1.00 66.19 107 VAL A CA 1
ATOM 807 C C . VAL A 1 107 ? -15.996 0.789 11.596 1.00 66.19 107 VAL A C 1
ATOM 809 O O . VAL A 1 107 ? -15.294 1.582 12.225 1.00 66.19 107 VAL A O 1
ATOM 812 N N . PRO A 1 108 ? -17.101 0.252 12.151 1.00 60.97 108 PRO A N 1
ATOM 813 C CA . PRO A 1 108 ? -17.555 0.614 13.497 1.00 60.97 108 PRO A CA 1
ATOM 814 C C . PRO A 1 108 ? -16.543 0.286 14.607 1.00 60.97 108 PRO A C 1
ATOM 816 O O . PRO A 1 108 ? -16.471 0.988 15.610 1.00 60.97 108 PRO A O 1
ATOM 819 N N . MET A 1 109 ? -15.722 -0.759 14.436 1.00 59.47 109 MET A N 1
ATOM 820 C CA . MET A 1 109 ? -14.686 -1.123 15.418 1.00 59.47 109 MET A CA 1
ATOM 821 C C . MET A 1 109 ? -13.489 -0.161 15.393 1.00 59.47 109 MET A C 1
ATOM 823 O O . MET A 1 109 ? -12.793 -0.018 16.398 1.00 59.47 109 MET A O 1
ATOM 827 N N . LEU A 1 110 ? -13.243 0.505 14.260 1.00 60.28 110 LEU A N 1
ATOM 828 C CA . LEU A 1 110 ? -12.166 1.485 14.087 1.00 60.28 110 LEU A CA 1
ATOM 829 C C . LEU A 1 110 ? -12.511 2.858 14.664 1.00 60.28 110 LEU A C 1
ATOM 831 O O . LEU A 1 110 ? -11.598 3.575 15.058 1.00 60.28 110 LEU A O 1
ATOM 835 N N . GLU A 1 111 ? -13.791 3.219 14.789 1.00 54.09 111 GLU A N 1
ATOM 836 C CA . GLU A 1 111 ? -14.192 4.468 15.459 1.00 54.09 111 GLU A CA 1
ATOM 837 C C . GLU A 1 111 ? -13.714 4.525 16.924 1.00 54.09 111 GLU A C 1
ATOM 839 O O . GLU A 1 111 ? -13.487 5.609 17.464 1.00 54.09 111 GLU A O 1
ATOM 844 N N . ALA A 1 112 ? -13.481 3.363 17.548 1.00 40.41 112 ALA A N 1
ATOM 845 C CA . ALA A 1 112 ? -12.930 3.231 18.896 1.00 40.41 112 ALA A CA 1
ATOM 846 C C . ALA A 1 112 ? -11.387 3.295 18.963 1.00 40.41 112 ALA A C 1
ATOM 848 O O . ALA A 1 112 ? -10.823 3.420 20.051 1.00 40.41 112 ALA A O 1
ATOM 849 N N . LEU A 1 113 ? -10.687 3.212 17.826 1.00 37.72 113 LEU A N 1
ATOM 850 C CA . LEU A 1 113 ? -9.227 3.153 17.733 1.00 37.72 113 LEU A CA 1
ATOM 851 C C . LEU A 1 113 ? -8.710 4.378 16.970 1.00 37.72 113 LEU A C 1
ATOM 853 O O . LEU A 1 113 ? -8.792 4.463 15.748 1.00 37.72 113 LEU A O 1
ATOM 857 N N . ILE A 1 114 ? -8.155 5.345 17.703 1.00 35.12 114 ILE A N 1
ATOM 858 C CA . ILE A 1 114 ? -7.556 6.561 17.136 1.00 35.12 114 ILE A CA 1
ATOM 859 C C . ILE A 1 114 ? -6.356 6.168 16.253 1.00 35.12 114 ILE A C 1
ATOM 861 O O . ILE A 1 114 ? -5.245 6.001 16.750 1.00 35.12 114 ILE A O 1
ATOM 865 N N . PHE A 1 115 ? -6.556 6.034 14.939 1.00 37.62 115 PHE A N 1
ATOM 866 C CA . PHE A 1 115 ? -5.474 5.827 13.965 1.00 37.62 115 PHE A CA 1
ATOM 867 C C . PHE A 1 115 ? -5.572 6.780 12.784 1.00 37.62 115 PHE A C 1
ATOM 869 O O . PHE A 1 115 ? -6.575 6.771 12.085 1.00 37.62 115 PHE A O 1
ATOM 876 N N . LYS A 1 116 ? -4.551 7.629 12.620 1.00 28.47 116 LYS A N 1
ATOM 877 C CA . LYS A 1 116 ? -4.456 8.749 11.671 1.00 28.47 116 LYS A CA 1
ATOM 878 C C . LYS A 1 116 ? -4.817 8.315 10.241 1.00 28.47 116 LYS A C 1
ATOM 880 O O . LYS A 1 116 ? -4.134 7.477 9.661 1.00 28.47 116 LYS A O 1
ATOM 885 N N . ILE A 1 117 ? -5.894 8.884 9.699 1.00 36.91 117 ILE A N 1
ATOM 886 C CA . ILE A 1 117 ? -6.377 8.658 8.330 1.00 36.91 117 ILE A CA 1
ATOM 887 C C . ILE A 1 117 ? -6.641 10.017 7.696 1.00 36.91 117 ILE A C 1
ATOM 889 O O . ILE A 1 117 ? -7.445 10.778 8.243 1.00 36.91 117 ILE A O 1
ATOM 893 N N . LEU A 1 118 ? -5.956 10.291 6.584 1.00 40.22 118 LEU A N 1
ATOM 894 C CA . LEU A 1 118 ? -6.408 10.937 5.345 1.00 40.22 118 LEU A CA 1
ATOM 895 C C . LEU A 1 118 ? -5.306 10.845 4.286 1.00 40.22 118 LEU A C 1
ATOM 897 O O . LEU A 1 118 ? -4.148 11.088 4.647 1.00 40.22 118 LEU A O 1
#

Organism: Vitis vinifera (NCBI:txid29760)

=== Feature glossary ===
Key to the feature types in this record:

Secondary structure (8-state, DSSP). Secondary structure is the local, repeating backbone conformation. DSSP classifies it into eight states by reading the hydrogen-bond network: three helix types (H, G, I), two β types (E, B), two non-regular types (T, S), and unstructured coil (-).

Backbone torsions (φ/ψ). Backbone dihedral angles. Every residue except chain termini has a φ (preceding-C → N → Cα → C) and a ψ (N → Cα → C → next-N). They are reported in degrees following the IUPAC sign convention. Secondary structure is essentially a statement about which (φ, ψ) basin each residue occupies.

Predicted aligned error. Predicted Aligned Error (PAE) is an AlphaFold confidence matrix: entry (i, j) is the expected error in the position of residue j, in ångströms, when the prediction is superimposed on the true structure at residue i. Low PAE within a block of residues means that block is internally rigid and well-predicted; high PAE between two blocks means their relative placement is uncertain even if each block individually is confident.

B-factor. B-factor (Debye–Waller factor) reflects atomic displacement in the crystal lattice. It is an experimental observable (units Å²), not a prediction; low values mean the atom is pinned down, high values mean it moves or is heterogeneous across the crystal.

Secondary structure (3-state, P-SEA). Three-state secondary structure (P-SEA) collapses the eight DSSP classes into helix (a), strand (b), and coil (c). P-SEA assigns these from Cα geometry alone — distances and angles — without requiring backbone oxygens, so it works on any Cα trace.

Sequence. Primary structure: the covalent order of the twenty standard amino acids along the backbone. Two proteins with the same sequence will (almost always) fold to the same structure; two with 30% identity often share a fold but not the details.

pLDDT. pLDDT is the predicted lDDT-Cα score: AlphaFold's confidence that the local environment of each residue (all inter-atomic distances within 15 Å) is correctly placed. It is a per-residue number between 0 and 100, with higher meaning more reliable.

InterPro / GO / CATH / organism. Functional annotations link the protein to curated databases. InterPro entries identify conserved domains and families by matching the sequence against member-database signatures (Pfam, PROSITE, CDD, …). Gene Ontology (GO) terms describe molecular function, biological process, and cellular component in a controlled vocabulary. CATH places the structure in a hierarchical fold classification (Class/Architecture/Topology/Homologous-superfamily). The organism is the source species.

Contact-map, Ramachandran, and PAE plots. Three diagnostic plots accompany the record. The Cα contact map visualizes the tertiary structure as a 2D adjacency matrix (8 Å cutoff, sequence-local contacts suppressed). The Ramachandran plot shows the distribution of backbone (φ, ψ) torsions, with points in the α and β basins reflecting secondary structure content. The PAE plot shows AlphaFold's inter-residue confidence as a color matrix.

mmCIF coordinates. The mmCIF table is the protein's shape written out atom by atom. For each backbone N, Cα, C, and carbonyl O, it records an (x, y, z) coordinate triple in Å plus the residue type, chain letter, and residue number.

Radius of gyration, Cα contacts, bounding box. Three whole-structure scalars: the radius of gyration (RMS distance of Cα from centroid, in Å), the count of Cα–Cα contacts (pairs closer than 8 Å and separated by more than four residues in sequence — i.e. tertiary, not local, contacts), and the bounding-box dimensions. Together they distinguish compact globular folds from extended fibres or disordered chains.

Foldseek 3Di. The Foldseek 3Di string encodes local tertiary geometry as a 20-letter alphabet — one character per residue — derived from the relative positions of nearby Cα atoms. Unlike the amino-acid sequence, 3Di is a direct function of the 3D structure, so two proteins with the same fold have similar 3Di strings even at low sequence identity.

Rendered structure images. Six rendered views show the 3D structure from the faces of a cube — i.e. along ±x, ±y, ±z. Rendering representation is drawn randomly per protein from cartoon (secondary-structure ribbons), sticks (backbone bonds), or molecular surface; coloring is either N→C rainbow (blue at the N-terminus through red at the C-terminus) or one color per chain.

Nearest PDB structures. The Foldseek neighbor list gives the closest experimentally determined structures in the PDB, ranked by structural alignment. TM-score near 1 means near-identical fold; near 0.3 means only rough topology match. This is how one finds what a novel AlphaFold prediction most resembles in the solved-structure universe.

Solvent-accessible surface area. SASA measures how much of the protein is reachable by solvent. It is computed by rolling a water-sized probe over the atomic surface and summing the exposed area (Å²). Per-residue SASA distinguishes core (buried, low SASA) from surface (exposed, high SASA) residues; total SASA is a whole-molecule size measure.